Protein AF-A0A0Q7I4H4-F1 (afdb_monomer_lite)

Sequence (152 aa):
MLDRALDAAIATFEAARPHLGPSEMGVDVAAYRDALTLQRFASAHWGGAVKVDIAIRETRTGSCARFAAFMRIPPENGTVRLVLCPQFFSDGADDLRTLTLLHEMVHAVAGPDECQAMAFAARVEQAAMGRFTPVDAYWQANGCTGSGYALP

Secondary structure (DSSP, 8-state):
-HHHHHHHHHHHHHHHGGGS-SEETTEEHHHHHHHHHHSEEEETTTTEEEEEEEEE-SS--GGGGT-SEEEEEEEETTEEEEEEPGGGG-TT-HHHHHHHHHHHHHHHHH-S-HHHHHHHHHHHHHHHHS-----HHHHHHTTGGGSS----

Foldseek 3Di:
DVVLLLVLLLLLLVLLVVVDDCDDLQFRSVQLNCCSPVQWGAAPPLHGIAGEAEAEDPDCDDCSVPDQWAWDDDADVRYIYIYGHPNLVDPPCRLVSSLVSQLRSSCNHRNDDNLSSNQRSLSSNCSRPVGGDDCVVVCVVSVVVPPPGDHD

Structure (mmCIF, N/CA/C/O backbone):
data_AF-A0A0Q7I4H4-F1
#
_entry.id   AF-A0A0Q7I4H4-F1
#
loop_
_atom_site.group_PDB
_atom_site.id
_atom_site.type_symbol
_atom_site.label_atom_id
_atom_site.label_alt_id
_atom_site.label_comp_id
_atom_site.label_asym_id
_atom_site.label_entity_id
_atom_site.label_seq_id
_atom_site.pdbx_PDB_ins_code
_atom_site.Cartn_x
_atom_site.Cartn_y
_atom_site.Cartn_z
_atom_site.occupancy
_atom_site.B_iso_or_equiv
_atom_site.auth_seq_id
_atom_site.auth_comp_id
_atom_site.auth_asym_id
_atom_site.auth_atom_id
_atom_site.pdbx_PDB_model_num
ATOM 1 N N . MET A 1 1 ? -8.686 -0.557 -15.186 1.00 85.00 1 MET A N 1
ATOM 2 C CA . MET A 1 1 ? -8.816 -1.601 -14.138 1.00 85.00 1 MET A CA 1
ATOM 3 C C . MET A 1 1 ? -7.894 -1.273 -12.981 1.00 85.00 1 MET A C 1
ATOM 5 O O . MET A 1 1 ? -8.401 -1.144 -11.880 1.00 85.00 1 MET A O 1
ATOM 9 N N . LEU A 1 2 ? -6.597 -1.071 -13.243 1.00 92.12 2 LEU A N 1
ATOM 10 C CA . LEU A 1 2 ? -5.639 -0.594 -12.243 1.00 92.12 2 LEU A CA 1
ATOM 11 C C . LEU A 1 2 ? -6.131 0.653 -11.495 1.00 92.12 2 LEU A C 1
ATOM 13 O O . LEU A 1 2 ? -6.202 0.606 -10.277 1.00 92.12 2 LEU A O 1
ATOM 17 N N . ASP A 1 3 ? -6.561 1.697 -12.209 1.00 93.38 3 ASP A N 1
ATOM 18 C CA . ASP A 1 3 ? -7.041 2.935 -11.570 1.00 93.38 3 ASP A CA 1
ATOM 19 C C . ASP A 1 3 ? -8.180 2.668 -10.582 1.00 93.38 3 ASP A C 1
ATOM 21 O O . ASP A 1 3 ? -8.120 3.100 -9.443 1.00 93.38 3 ASP A O 1
ATOM 25 N N . ARG A 1 4 ? -9.153 1.826 -10.961 1.00 93.38 4 ARG A N 1
ATOM 26 C CA . ARG A 1 4 ? -10.249 1.424 -10.064 1.00 93.38 4 ARG A CA 1
ATOM 27 C C . ARG A 1 4 ? -9.759 0.677 -8.821 1.00 93.38 4 ARG A C 1
ATOM 29 O O . ARG A 1 4 ? -10.326 0.864 -7.754 1.00 93.38 4 ARG A O 1
ATOM 36 N N . ALA A 1 5 ? -8.742 -0.173 -8.956 1.00 94.81 5 ALA A N 1
ATOM 37 C CA . ALA A 1 5 ? -8.165 -0.888 -7.820 1.00 94.81 5 ALA A CA 1
ATOM 38 C C . ALA A 1 5 ? -7.379 0.058 -6.894 1.00 94.81 5 ALA A C 1
ATOM 40 O O . ALA A 1 5 ? -7.479 -0.065 -5.677 1.00 94.81 5 ALA A O 1
ATOM 41 N N . LEU A 1 6 ? -6.643 1.022 -7.457 1.00 96.88 6 LEU A N 1
ATOM 42 C CA . LEU A 1 6 ? -5.962 2.068 -6.688 1.00 96.88 6 LEU A CA 1
ATOM 43 C C . LEU A 1 6 ? -6.969 2.969 -5.972 1.00 96.88 6 LEU A C 1
ATOM 45 O O . LEU A 1 6 ? -6.833 3.173 -4.772 1.00 96.88 6 LEU A O 1
ATOM 49 N N . ASP A 1 7 ? -8.006 3.435 -6.667 1.00 97.50 7 ASP A N 1
ATOM 50 C CA . ASP A 1 7 ? -9.076 4.250 -6.086 1.00 97.50 7 ASP A CA 1
ATOM 51 C C . ASP A 1 7 ? -9.782 3.507 -4.946 1.00 97.50 7 ASP A C 1
ATOM 53 O O . ASP A 1 7 ? -10.044 4.092 -3.897 1.00 97.50 7 ASP A O 1
ATOM 57 N N . ALA A 1 8 ? -10.043 2.206 -5.114 1.00 96.81 8 ALA A N 1
ATOM 58 C CA . ALA A 1 8 ? -10.624 1.371 -4.069 1.00 96.81 8 ALA A CA 1
ATOM 59 C C . ALA A 1 8 ? -9.683 1.219 -2.863 1.00 96.81 8 ALA A C 1
ATOM 61 O O . ALA A 1 8 ? -10.118 1.415 -1.732 1.00 96.81 8 ALA A O 1
ATOM 62 N N . ALA A 1 9 ? -8.393 0.941 -3.080 1.00 98.12 9 ALA A N 1
ATOM 63 C CA . ALA A 1 9 ? -7.407 0.865 -2.001 1.00 98.12 9 ALA A CA 1
ATOM 64 C C . ALA A 1 9 ? -7.263 2.198 -1.251 1.00 98.12 9 ALA A C 1
ATOM 66 O O . ALA A 1 9 ? -7.253 2.211 -0.020 1.00 98.12 9 ALA A O 1
ATOM 67 N N . ILE A 1 10 ? -7.223 3.321 -1.976 1.00 98.62 10 ILE A N 1
ATOM 68 C CA . ILE A 1 10 ? -7.206 4.670 -1.399 1.00 98.62 10 ILE A CA 1
ATOM 69 C C . ILE A 1 10 ? -8.469 4.904 -0.570 1.00 98.62 10 ILE A C 1
ATOM 71 O O . ILE A 1 10 ? -8.368 5.310 0.584 1.00 98.62 10 ILE A O 1
ATOM 75 N N . ALA A 1 11 ? -9.652 4.629 -1.122 1.00 98.44 11 ALA A N 1
ATOM 76 C CA . ALA A 1 11 ? -10.918 4.838 -0.428 1.00 98.44 11 ALA A CA 1
ATOM 77 C C . ALA A 1 11 ? -11.022 3.989 0.849 1.00 98.44 11 ALA A C 1
ATOM 79 O O . ALA A 1 11 ? -11.404 4.512 1.896 1.00 98.44 11 ALA A O 1
ATOM 80 N N . THR A 1 12 ? -10.630 2.713 0.788 1.00 98.62 12 THR A N 1
ATOM 81 C CA . THR A 1 12 ? -10.596 1.823 1.956 1.00 98.62 12 THR A CA 1
ATOM 82 C C . THR A 1 12 ? -9.636 2.352 3.018 1.00 98.62 12 THR A C 1
ATOM 84 O O . THR A 1 12 ? -10.010 2.460 4.185 1.00 98.62 12 THR A O 1
ATOM 87 N N . PHE A 1 13 ? -8.420 2.753 2.640 1.00 98.75 13 PHE A N 1
ATOM 88 C CA . PHE A 1 13 ? -7.465 3.309 3.596 1.00 98.75 13 PHE A CA 1
ATOM 89 C C . PHE A 1 13 ? -7.955 4.626 4.222 1.00 98.75 13 PHE A C 1
ATOM 91 O O . PHE A 1 13 ? -7.863 4.812 5.435 1.00 98.75 13 PHE A O 1
ATOM 98 N N . GLU A 1 14 ? -8.513 5.537 3.425 1.00 98.69 14 GLU A N 1
ATOM 99 C CA . GLU A 1 14 ? -9.038 6.815 3.916 1.00 98.69 14 GLU A CA 1
ATOM 100 C C . GLU A 1 14 ? -10.221 6.623 4.877 1.00 98.69 14 GLU A C 1
ATOM 102 O O . GLU A 1 14 ? -10.322 7.346 5.870 1.00 98.69 14 GLU A O 1
ATOM 107 N N . ALA A 1 15 ? -11.074 5.621 4.636 1.00 98.69 15 ALA A N 1
ATOM 108 C CA . ALA A 1 15 ? -12.148 5.240 5.551 1.00 98.69 15 ALA A CA 1
ATOM 109 C C . ALA A 1 15 ? -11.617 4.640 6.867 1.00 98.69 15 ALA A C 1
ATOM 111 O O . ALA A 1 15 ? -12.172 4.911 7.929 1.00 98.69 15 ALA A O 1
ATOM 112 N N . ALA A 1 16 ? -10.522 3.876 6.819 1.00 98.62 16 ALA A N 1
ATOM 113 C CA . ALA A 1 16 ? -9.869 3.326 8.007 1.00 98.62 16 ALA A CA 1
ATOM 114 C C . ALA A 1 16 ? -9.134 4.388 8.839 1.00 98.62 16 ALA A C 1
ATOM 116 O O . ALA A 1 16 ? -9.055 4.263 10.061 1.00 98.62 16 ALA A O 1
ATOM 117 N N . ARG A 1 17 ? -8.590 5.430 8.193 1.00 98.00 17 ARG A N 1
ATOM 118 C CA . ARG A 1 17 ? -7.648 6.399 8.784 1.00 98.00 17 ARG A CA 1
ATOM 119 C C . ARG A 1 17 ? -8.072 6.989 10.138 1.00 98.00 17 ARG A C 1
ATOM 121 O O . ARG A 1 17 ? -7.203 7.088 10.999 1.00 98.00 17 ARG A O 1
ATOM 128 N N . PRO A 1 18 ? -9.343 7.365 10.389 1.00 98.12 18 PRO A N 1
ATOM 129 C CA . PRO A 1 18 ? -9.762 7.880 11.697 1.00 98.12 18 PRO A CA 1
ATOM 130 C C . PRO A 1 18 ? -9.566 6.895 12.862 1.00 98.12 18 PRO A C 1
ATOM 132 O O . PRO A 1 18 ? -9.586 7.310 14.018 1.00 98.12 18 PRO A O 1
ATOM 135 N N . HIS A 1 19 ? -9.392 5.605 12.567 1.00 97.69 19 HIS A N 1
ATOM 136 C CA . HIS A 1 19 ? -9.226 4.521 13.534 1.00 97.69 19 HIS A CA 1
ATOM 137 C C . HIS A 1 19 ? -7.777 4.020 13.651 1.00 97.69 19 HIS A C 1
ATOM 139 O O . HIS A 1 19 ? -7.532 3.049 14.373 1.00 97.69 19 HIS A O 1
ATOM 145 N N . LEU A 1 20 ? -6.836 4.649 12.940 1.00 97.44 20 LEU A N 1
ATOM 146 C CA . LEU A 1 20 ? -5.414 4.307 12.953 1.00 97.44 20 LEU A CA 1
ATOM 147 C C . LEU A 1 20 ? -4.623 5.337 13.767 1.00 97.44 20 LEU A C 1
ATOM 149 O O . LEU A 1 20 ? -4.926 6.533 13.749 1.00 97.44 20 LEU A O 1
ATOM 153 N N . GLY A 1 21 ? -3.593 4.875 14.478 1.00 96.88 21 GLY A N 1
ATOM 154 C CA . GLY A 1 21 ? -2.621 5.758 15.120 1.00 96.88 21 GLY A CA 1
ATOM 155 C C . GLY A 1 21 ? -1.689 6.448 14.109 1.00 96.88 21 GLY A C 1
ATOM 156 O O . GLY A 1 21 ? -1.758 6.181 12.912 1.00 96.88 21 GLY A O 1
ATOM 157 N N . PRO A 1 22 ? -0.764 7.316 14.562 1.00 96.56 22 PRO A N 1
ATOM 158 C CA . PRO A 1 22 ? 0.282 7.871 13.692 1.00 96.56 22 PRO A CA 1
ATOM 159 C C . PRO A 1 22 ? 1.239 6.788 13.163 1.00 96.56 22 PRO A C 1
ATOM 161 O O . PRO A 1 22 ? 1.781 6.909 12.067 1.00 96.56 22 PRO A O 1
ATOM 164 N N . SER A 1 23 ? 1.412 5.713 13.934 1.00 96.62 23 SER A N 1
ATOM 165 C CA . SER A 1 23 ? 2.013 4.465 13.486 1.00 96.62 23 SER A CA 1
ATOM 166 C C . SER A 1 23 ? 1.124 3.304 13.911 1.00 96.62 23 SER A C 1
ATOM 168 O O . SER A 1 23 ? 0.601 3.310 15.025 1.00 96.62 23 SER 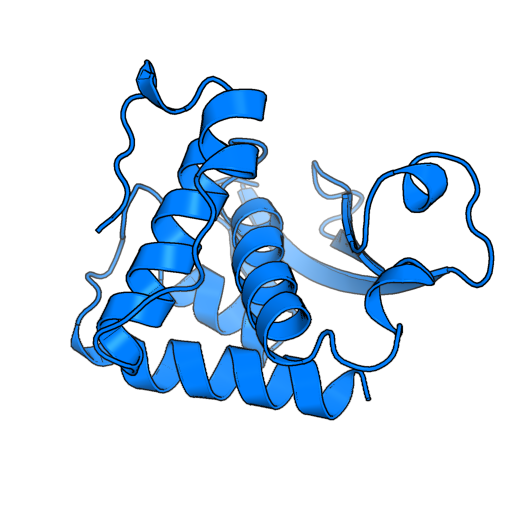A O 1
ATOM 170 N N . GLU A 1 24 ? 0.977 2.319 13.033 1.00 97.25 24 GLU A N 1
ATOM 171 C CA . GLU A 1 24 ? 0.218 1.095 13.278 1.00 97.25 24 GLU A CA 1
ATOM 172 C C . GLU A 1 24 ? 1.100 -0.091 12.883 1.00 97.25 24 GLU A C 1
ATOM 174 O O . GLU A 1 24 ? 1.594 -0.151 11.759 1.00 97.25 24 GLU A O 1
ATOM 179 N N . MET A 1 25 ? 1.355 -1.013 13.817 1.00 95.88 25 MET A N 1
ATOM 180 C CA . MET A 1 25 ? 2.215 -2.190 13.596 1.00 95.88 25 MET A CA 1
ATOM 181 C C . MET A 1 25 ? 3.610 -1.857 13.027 1.00 95.88 25 MET A C 1
ATOM 183 O O . MET A 1 25 ? 4.191 -2.659 12.308 1.00 95.88 25 MET A O 1
ATOM 187 N N . GLY A 1 26 ? 4.16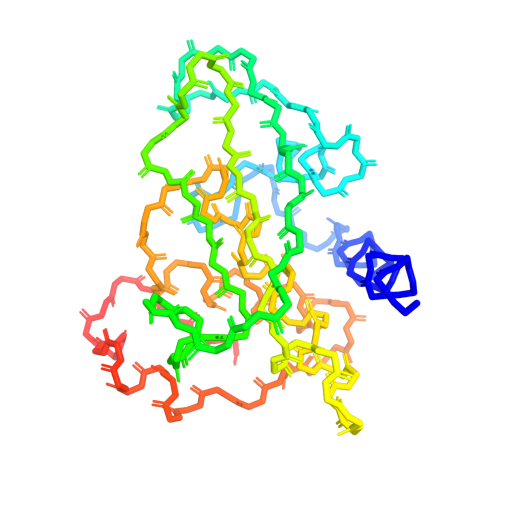3 -0.678 13.334 1.00 95.00 26 GLY A N 1
ATOM 188 C CA . GLY A 1 26 ? 5.460 -0.225 12.812 1.00 95.00 26 GLY A CA 1
ATOM 189 C C . GLY A 1 26 ? 5.412 0.395 11.409 1.00 95.00 26 GLY A C 1
ATOM 190 O O . GLY A 1 26 ? 6.453 0.790 10.889 1.00 95.00 26 GLY A O 1
ATOM 191 N N . VAL A 1 27 ? 4.226 0.530 10.812 1.00 98.19 27 VAL A N 1
ATOM 192 C CA . VAL A 1 27 ? 4.002 1.280 9.572 1.00 98.19 27 VAL A CA 1
ATOM 193 C C . VAL A 1 27 ? 3.702 2.734 9.928 1.00 98.19 27 VAL A C 1
ATOM 195 O O . VAL A 1 27 ? 2.858 3.004 10.783 1.00 98.19 27 VAL A O 1
ATOM 198 N N . ASP A 1 28 ? 4.398 3.683 9.303 1.00 98.31 28 ASP A N 1
ATOM 199 C CA . ASP A 1 28 ? 4.069 5.111 9.394 1.00 98.31 28 ASP A CA 1
ATOM 200 C C . ASP A 1 28 ? 2.834 5.394 8.527 1.00 98.31 28 ASP A C 1
ATOM 202 O O . ASP A 1 28 ? 2.863 5.226 7.305 1.00 98.31 28 ASP A O 1
ATOM 206 N N . VAL A 1 29 ? 1.734 5.804 9.164 1.00 98.50 29 VAL A N 1
ATOM 207 C CA . VAL A 1 29 ? 0.426 5.955 8.510 1.00 98.50 29 VAL A CA 1
ATOM 208 C C . VAL A 1 29 ? 0.405 7.146 7.548 1.00 98.50 29 VAL A C 1
ATOM 210 O O . VAL A 1 29 ? -0.275 7.089 6.521 1.00 98.50 29 VAL A O 1
ATOM 213 N N . ALA A 1 30 ? 1.169 8.206 7.822 1.00 98.31 30 ALA A N 1
ATOM 214 C CA . ALA A 1 30 ? 1.274 9.350 6.920 1.00 98.31 30 ALA A CA 1
ATOM 215 C C . ALA A 1 30 ? 2.121 8.999 5.689 1.00 98.31 30 ALA A C 1
ATOM 217 O O . ALA A 1 30 ? 1.702 9.253 4.560 1.00 98.31 30 ALA A O 1
ATOM 218 N N . ALA A 1 31 ? 3.262 8.338 5.892 1.00 98.50 31 ALA A N 1
ATOM 219 C CA . ALA A 1 31 ? 4.104 7.863 4.797 1.00 98.50 31 ALA A CA 1
ATOM 220 C C . ALA A 1 31 ? 3.374 6.838 3.915 1.00 98.50 31 ALA A C 1
ATOM 222 O O . ALA A 1 31 ? 3.457 6.914 2.691 1.00 98.50 31 ALA A O 1
ATOM 223 N N . TYR A 1 32 ? 2.615 5.921 4.520 1.00 98.75 32 TYR A N 1
ATOM 224 C CA . TYR A 1 32 ? 1.766 4.963 3.809 1.00 98.75 32 TYR A CA 1
ATOM 225 C C . TYR A 1 32 ? 0.700 5.649 2.964 1.00 98.75 32 TYR A C 1
ATOM 227 O O . TYR A 1 32 ? 0.536 5.330 1.786 1.00 98.75 32 TYR A O 1
ATOM 235 N N . ARG A 1 33 ? 0.013 6.641 3.535 1.00 98.69 33 ARG A N 1
ATOM 236 C CA . ARG A 1 33 ? -0.965 7.439 2.800 1.00 98.69 33 ARG A CA 1
ATOM 237 C C . ARG A 1 33 ? -0.345 8.100 1.573 1.00 98.69 33 ARG A C 1
ATOM 239 O O . ARG A 1 33 ? -0.915 8.026 0.485 1.00 98.69 33 ARG A O 1
ATOM 246 N N . ASP A 1 34 ? 0.802 8.746 1.743 1.00 98.69 34 ASP A N 1
ATOM 247 C CA . ASP A 1 34 ? 1.493 9.451 0.665 1.00 98.69 34 ASP A CA 1
ATOM 248 C C . ASP A 1 34 ? 2.038 8.470 -0.388 1.00 98.69 34 ASP A C 1
ATOM 250 O O . ASP A 1 34 ? 1.941 8.729 -1.589 1.00 98.69 34 ASP A O 1
ATOM 254 N N . ALA A 1 35 ? 2.530 7.299 0.027 1.00 98.38 35 ALA A N 1
ATOM 255 C CA . ALA A 1 35 ? 2.915 6.220 -0.880 1.00 98.38 35 ALA A CA 1
ATOM 256 C C . ALA A 1 35 ? 1.729 5.756 -1.741 1.00 98.38 35 ALA A C 1
ATOM 258 O O . ALA A 1 35 ? 1.858 5.655 -2.960 1.00 98.38 35 ALA A O 1
ATOM 259 N N . LEU A 1 36 ? 0.568 5.532 -1.123 1.00 98.31 36 LEU A N 1
ATOM 260 C CA . LEU A 1 36 ? -0.624 5.027 -1.799 1.00 98.31 36 LEU A CA 1
ATOM 261 C C . LEU A 1 36 ? -1.287 6.082 -2.707 1.00 98.31 36 LEU A C 1
ATOM 263 O O . LEU A 1 36 ? -1.718 5.755 -3.809 1.00 98.31 36 LEU A O 1
ATOM 267 N N . THR A 1 37 ? -1.356 7.345 -2.270 1.00 97.94 37 THR A N 1
ATOM 268 C CA . THR A 1 37 ? -2.096 8.416 -2.973 1.00 97.94 37 THR A CA 1
ATOM 269 C C . THR A 1 37 ? -1.233 9.255 -3.913 1.00 97.94 37 THR A C 1
ATOM 271 O O . THR A 1 37 ? -1.692 9.645 -4.984 1.00 97.94 37 THR A O 1
ATOM 274 N N . LEU A 1 38 ? 0.012 9.549 -3.528 1.00 97.94 38 LEU A N 1
ATOM 275 C CA . LEU A 1 38 ? 0.921 10.428 -4.272 1.00 97.94 38 LEU A CA 1
ATOM 276 C C . LEU A 1 38 ? 2.049 9.659 -4.960 1.00 97.94 38 LEU A C 1
ATOM 278 O O . LEU A 1 38 ? 2.810 10.258 -5.722 1.00 97.94 38 LEU A O 1
ATOM 282 N N . GLN A 1 39 ? 2.199 8.362 -4.663 1.00 98.06 39 GLN A N 1
ATOM 283 C CA . GLN A 1 39 ? 3.298 7.517 -5.150 1.00 98.06 39 GLN A CA 1
ATOM 284 C C . GLN A 1 39 ? 4.675 8.101 -4.808 1.00 98.06 39 GLN A C 1
ATOM 286 O O . GLN A 1 39 ? 5.677 7.827 -5.472 1.00 98.06 39 GLN A O 1
ATOM 291 N N . ARG A 1 40 ? 4.741 8.925 -3.758 1.00 98.06 40 ARG A N 1
ATOM 292 C CA . ARG A 1 40 ? 5.970 9.519 -3.243 1.00 98.06 40 ARG A CA 1
ATOM 293 C C . ARG A 1 40 ? 5.782 9.902 -1.788 1.00 98.06 40 ARG A C 1
ATOM 295 O O . ARG A 1 40 ? 4.806 10.562 -1.462 1.00 98.06 40 ARG A O 1
ATOM 302 N N . PHE A 1 41 ? 6.751 9.563 -0.951 1.00 98.50 41 PHE A N 1
ATOM 303 C CA . PHE A 1 41 ? 6.688 9.778 0.491 1.00 98.50 41 PHE A CA 1
ATOM 304 C C . PHE A 1 41 ? 8.086 10.006 1.072 1.00 98.50 41 PHE A C 1
ATOM 306 O O . PHE A 1 41 ? 9.098 9.677 0.449 1.00 98.50 41 PHE A O 1
ATOM 313 N N . ALA A 1 42 ? 8.150 10.583 2.268 1.00 97.75 42 ALA A N 1
ATOM 314 C CA . ALA A 1 42 ? 9.369 10.582 3.068 1.00 97.75 42 ALA A CA 1
ATOM 315 C C . ALA A 1 42 ? 9.433 9.277 3.872 1.00 97.75 42 ALA A C 1
ATOM 317 O O . ALA A 1 42 ? 8.468 8.913 4.536 1.00 97.75 42 ALA A O 1
ATOM 318 N N . SER A 1 43 ? 10.558 8.570 3.811 1.00 96.50 43 SER A N 1
ATOM 319 C CA . SER A 1 43 ? 10.762 7.300 4.502 1.00 96.50 43 SER A CA 1
ATOM 320 C C . SER A 1 43 ? 11.854 7.424 5.554 1.00 96.50 43 SER A C 1
ATOM 322 O O . SER A 1 43 ? 13.022 7.657 5.231 1.00 96.50 43 SER A O 1
ATOM 324 N N . ALA A 1 44 ? 11.483 7.202 6.814 1.00 92.81 44 ALA A N 1
ATOM 3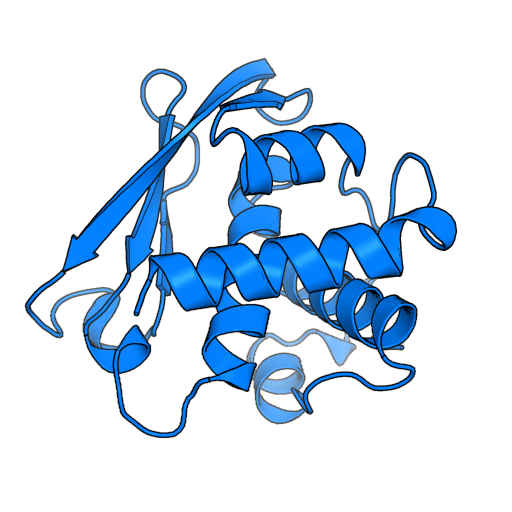25 C CA . ALA A 1 44 ? 12.451 6.984 7.883 1.00 92.81 44 ALA A CA 1
ATOM 326 C C . ALA A 1 44 ? 13.166 5.628 7.727 1.00 92.81 44 ALA A C 1
ATOM 328 O O . ALA A 1 44 ? 14.363 5.546 7.985 1.00 92.81 44 ALA A O 1
ATOM 329 N N . HIS A 1 45 ? 12.457 4.594 7.251 1.00 95.00 45 HIS A N 1
ATOM 330 C CA . HIS A 1 45 ? 13.004 3.247 7.052 1.00 95.00 45 HIS A CA 1
ATOM 331 C C . HIS A 1 45 ? 14.119 3.226 5.995 1.00 95.00 45 HIS A C 1
ATOM 333 O O . HIS A 1 45 ? 15.182 2.657 6.224 1.00 95.00 45 HIS A O 1
ATOM 339 N N . TRP A 1 46 ? 13.903 3.880 4.848 1.00 96.00 46 TRP A N 1
ATOM 340 C CA . TRP A 1 46 ? 14.869 3.914 3.743 1.00 96.00 46 TRP A CA 1
ATOM 341 C C . TRP A 1 46 ? 15.809 5.127 3.766 1.00 96.00 46 TRP A C 1
ATOM 343 O O . TRP A 1 46 ? 16.721 5.203 2.945 1.00 96.00 46 TRP A O 1
ATOM 353 N N . GLY A 1 47 ? 15.603 6.075 4.685 1.00 92.88 47 GLY A N 1
ATOM 354 C CA . GLY A 1 47 ? 16.484 7.229 4.866 1.00 92.88 47 GLY A CA 1
ATOM 355 C C . GLY A 1 47 ? 16.392 8.280 3.755 1.00 92.88 47 GLY A C 1
ATOM 356 O O . GLY A 1 47 ? 17.415 8.692 3.211 1.00 92.88 47 GLY A O 1
ATOM 357 N N . GLY A 1 48 ? 15.185 8.745 3.417 1.00 94.38 48 GLY A N 1
ATOM 358 C CA . GLY A 1 48 ? 15.002 9.828 2.444 1.00 94.38 48 GLY A CA 1
ATOM 359 C C . GLY A 1 48 ? 13.652 9.815 1.735 1.00 94.38 48 GLY A C 1
ATOM 360 O O . GLY A 1 48 ? 12.719 9.132 2.148 1.00 94.38 48 GLY A O 1
ATOM 361 N N . ALA A 1 49 ? 13.538 10.590 0.656 1.00 97.31 49 ALA A N 1
ATOM 362 C CA . ALA A 1 49 ? 12.355 10.559 -0.198 1.00 97.31 49 ALA A CA 1
ATOM 363 C C . ALA A 1 49 ? 12.357 9.295 -1.069 1.00 97.31 49 ALA A C 1
ATOM 365 O O . ALA A 1 49 ? 13.354 8.994 -1.727 1.00 97.31 49 ALA A O 1
ATOM 366 N N . VAL A 1 50 ? 11.226 8.594 -1.104 1.00 98.44 50 VAL A N 1
ATOM 367 C CA . VAL A 1 50 ? 11.017 7.395 -1.917 1.00 98.44 50 VAL A CA 1
ATOM 368 C C . VAL A 1 50 ? 9.861 7.632 -2.877 1.00 98.44 50 VAL A C 1
ATOM 370 O O . VAL A 1 50 ? 8.837 8.201 -2.503 1.00 98.44 50 VAL A O 1
ATOM 373 N N . LYS A 1 51 ? 10.028 7.197 -4.125 1.00 98.56 51 LYS A N 1
ATOM 374 C CA . LYS A 1 51 ? 8.983 7.137 -5.146 1.00 98.56 51 LYS A CA 1
ATOM 375 C C . LYS A 1 51 ? 8.534 5.689 -5.340 1.00 98.56 51 LYS A C 1
ATOM 377 O O . LYS A 1 51 ? 9.366 4.787 -5.377 1.00 98.56 51 LYS A O 1
ATOM 382 N N . VAL A 1 52 ? 7.238 5.485 -5.526 1.00 98.44 52 VAL A N 1
ATOM 383 C CA . VAL A 1 52 ? 6.671 4.222 -6.000 1.00 98.44 52 VAL A CA 1
ATOM 384 C C . VAL A 1 52 ? 6.526 4.299 -7.519 1.00 98.44 52 VAL A C 1
ATOM 386 O O . VAL A 1 52 ? 5.881 5.198 -8.054 1.00 98.44 52 VAL A O 1
ATOM 389 N N . ASP A 1 53 ? 7.151 3.368 -8.229 1.00 98.12 53 ASP A N 1
ATOM 390 C CA . ASP A 1 53 ? 6.992 3.183 -9.672 1.00 98.12 53 ASP A CA 1
ATOM 391 C C . ASP A 1 53 ? 6.136 1.942 -9.930 1.00 98.12 53 ASP A C 1
ATOM 393 O O . ASP A 1 53 ? 6.450 0.862 -9.431 1.00 98.12 53 ASP A O 1
ATOM 397 N N . ILE A 1 54 ? 5.056 2.076 -10.698 1.00 97.56 54 ILE A N 1
ATOM 398 C CA . ILE A 1 54 ? 4.177 0.947 -11.019 1.00 97.56 54 ILE A CA 1
ATOM 399 C C . ILE A 1 54 ? 4.572 0.395 -12.385 1.00 97.56 54 ILE A C 1
ATOM 401 O O . ILE A 1 54 ? 4.498 1.087 -13.398 1.00 97.56 54 ILE A O 1
ATOM 405 N N . ALA A 1 55 ? 4.965 -0.874 -12.419 1.00 97.06 55 ALA A N 1
ATOM 406 C CA . ALA A 1 55 ? 5.327 -1.575 -13.639 1.00 97.06 55 ALA A CA 1
ATOM 407 C C . ALA A 1 55 ? 4.392 -2.760 -13.876 1.00 97.06 55 ALA A C 1
ATOM 409 O O . ALA A 1 55 ? 4.277 -3.651 -13.038 1.00 97.06 55 ALA A O 1
ATOM 410 N N . ILE A 1 56 ? 3.785 -2.820 -15.057 1.00 96.50 56 ILE A N 1
ATOM 411 C CA . ILE A 1 56 ? 2.950 -3.951 -15.467 1.00 96.50 56 ILE A CA 1
ATOM 412 C C . ILE A 1 56 ? 3.818 -4.973 -16.212 1.00 96.50 56 ILE A C 1
ATOM 414 O O . ILE A 1 56 ? 4.771 -4.626 -16.924 1.00 96.50 56 ILE A O 1
ATOM 418 N N . ARG A 1 57 ? 3.541 -6.259 -15.998 1.00 95.12 57 ARG A N 1
ATOM 419 C CA . ARG A 1 57 ? 4.153 -7.369 -16.729 1.00 95.12 57 ARG A CA 1
ATOM 420 C C . ARG A 1 57 ? 3.100 -8.090 -17.552 1.00 95.12 57 ARG A C 1
ATOM 422 O O . ARG A 1 57 ? 2.081 -8.509 -17.024 1.00 95.12 57 ARG A O 1
ATOM 429 N N . GLU A 1 58 ? 3.430 -8.313 -18.818 1.00 89.62 58 GLU A N 1
ATOM 430 C CA . GLU A 1 58 ? 2.567 -9.020 -19.771 1.00 89.62 58 GLU A CA 1
ATOM 431 C C . GLU A 1 58 ? 2.695 -10.549 -19.675 1.00 89.62 58 GLU A C 1
ATOM 433 O O . GLU A 1 58 ? 1.830 -11.285 -20.140 1.00 89.62 58 GLU A O 1
ATOM 438 N N . THR A 1 59 ? 3.782 -11.063 -19.081 1.00 87.75 59 THR A N 1
ATOM 439 C CA . THR A 1 59 ? 4.069 -12.507 -19.052 1.00 87.75 59 THR A CA 1
ATOM 440 C C . THR A 1 59 ? 4.197 -13.058 -17.636 1.00 87.75 59 THR A C 1
ATOM 442 O O . THR A 1 59 ? 4.725 -12.413 -16.729 1.00 87.75 59 THR A O 1
ATOM 445 N N . ARG A 1 60 ? 3.748 -14.307 -17.459 1.00 90.56 60 ARG A N 1
ATOM 446 C CA . ARG A 1 60 ? 3.821 -15.067 -16.199 1.00 90.56 60 ARG A CA 1
ATOM 447 C C . ARG A 1 60 ? 5.186 -15.738 -16.020 1.00 90.56 60 ARG A C 1
ATOM 449 O O . ARG A 1 60 ? 5.277 -16.951 -15.865 1.00 90.56 60 ARG A O 1
ATOM 456 N N . THR A 1 61 ? 6.257 -14.955 -16.098 1.00 88.88 61 THR A N 1
ATOM 457 C CA . THR A 1 61 ? 7.640 -15.437 -15.955 1.00 88.88 61 THR A CA 1
ATOM 458 C C . THR A 1 61 ? 8.289 -14.898 -14.679 1.00 88.88 61 THR A C 1
ATOM 460 O O . THR A 1 61 ? 7.848 -13.894 -14.114 1.00 88.88 61 THR A O 1
ATOM 463 N N . GLY A 1 62 ? 9.326 -15.583 -14.182 1.00 92.38 62 GLY A N 1
ATOM 464 C CA . GLY A 1 62 ? 10.001 -15.214 -12.931 1.00 92.38 62 GLY A CA 1
ATOM 465 C C . GLY A 1 62 ? 9.032 -15.164 -11.743 1.00 92.38 62 GLY A C 1
ATOM 466 O O . GLY A 1 62 ? 8.186 -16.044 -11.592 1.00 92.38 62 GLY A O 1
ATOM 467 N N . SER A 1 63 ? 9.109 -14.110 -10.925 1.00 92.19 63 SER A N 1
ATOM 468 C CA . SER A 1 63 ? 8.200 -13.896 -9.785 1.00 92.19 63 SER A CA 1
ATOM 469 C C . SER A 1 63 ? 6.720 -13.836 -10.196 1.00 92.19 63 SER A C 1
ATOM 471 O O . SER A 1 63 ? 5.861 -14.324 -9.463 1.00 92.19 63 SER A O 1
ATOM 473 N N . CYS A 1 64 ? 6.408 -13.356 -11.407 1.00 94.44 64 CYS A N 1
ATOM 474 C CA . CYS A 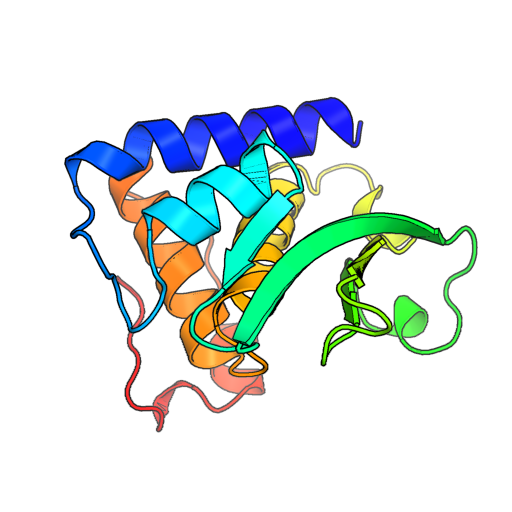1 64 ? 5.038 -13.339 -11.928 1.00 94.44 64 CYS A CA 1
ATOM 475 C C . CYS A 1 64 ? 4.482 -14.725 -12.274 1.00 94.44 64 CYS A C 1
ATOM 477 O O . CYS A 1 64 ? 3.309 -14.841 -12.615 1.00 94.44 64 CYS A O 1
ATOM 479 N N . ALA A 1 65 ? 5.265 -15.801 -12.173 1.00 92.25 65 ALA A N 1
ATOM 480 C CA . ALA A 1 65 ? 4.707 -17.151 -12.205 1.00 92.25 65 ALA A CA 1
ATOM 481 C C . ALA A 1 65 ? 3.906 -17.474 -10.927 1.00 92.25 65 ALA A C 1
ATOM 483 O O . ALA A 1 65 ? 2.985 -18.290 -10.976 1.00 92.25 65 ALA A O 1
ATOM 484 N N . ARG A 1 66 ? 4.237 -16.822 -9.802 1.00 88.81 66 ARG A N 1
ATOM 485 C CA . ARG A 1 66 ? 3.743 -17.161 -8.458 1.00 88.81 66 ARG A CA 1
ATOM 486 C C . ARG A 1 66 ? 2.862 -16.087 -7.829 1.00 88.81 66 ARG A C 1
ATOM 488 O O . ARG A 1 66 ? 1.938 -16.441 -7.108 1.00 88.81 66 ARG A O 1
ATOM 495 N N . PHE A 1 67 ? 3.128 -14.815 -8.109 1.00 91.75 67 PHE A N 1
ATOM 496 C CA . PHE A 1 67 ? 2.461 -13.700 -7.438 1.00 91.75 67 PHE A CA 1
ATOM 497 C C . PHE A 1 67 ? 1.548 -12.909 -8.376 1.00 91.75 67 PHE A C 1
ATOM 499 O O . PHE A 1 67 ? 1.759 -12.884 -9.592 1.00 91.75 67 PHE A O 1
ATOM 506 N N . ALA A 1 68 ? 0.531 -12.264 -7.800 1.00 93.88 68 ALA A N 1
ATOM 507 C CA . ALA A 1 68 ? -0.317 -11.303 -8.502 1.00 93.88 68 ALA A CA 1
ATOM 508 C C . ALA A 1 68 ? 0.347 -9.921 -8.563 1.00 93.88 68 ALA A C 1
ATOM 510 O O . ALA A 1 68 ? 0.325 -9.276 -9.606 1.00 93.88 68 ALA A O 1
ATOM 511 N N . ALA A 1 69 ? 1.013 -9.508 -7.492 1.00 97.12 69 ALA A N 1
ATOM 512 C CA . ALA A 1 69 ? 1.896 -8.356 -7.467 1.00 97.12 69 ALA A CA 1
ATOM 513 C C . ALA A 1 69 ? 3.089 -8.646 -6.552 1.00 97.12 69 ALA A C 1
ATOM 515 O O . ALA A 1 69 ? 3.093 -9.670 -5.874 1.00 97.12 69 ALA A O 1
ATOM 516 N N . PHE A 1 70 ? 4.117 -7.806 -6.608 1.00 97.38 70 PHE A N 1
ATOM 517 C CA . PHE A 1 70 ? 5.190 -7.788 -5.615 1.00 97.38 70 PHE A CA 1
ATOM 518 C C . PHE A 1 70 ? 5.932 -6.451 -5.653 1.00 97.38 70 PHE A C 1
ATOM 520 O O . PHE A 1 70 ? 6.102 -5.850 -6.724 1.00 97.38 70 PHE A O 1
ATOM 527 N N . MET A 1 71 ? 6.446 -6.017 -4.510 1.00 97.69 71 MET A N 1
ATOM 528 C CA . MET A 1 71 ? 7.346 -4.878 -4.409 1.00 97.69 71 MET A CA 1
ATOM 529 C C . MET A 1 71 ? 8.801 -5.301 -4.640 1.00 97.69 71 MET A C 1
ATOM 531 O O . MET A 1 71 ? 9.302 -6.274 -4.078 1.00 97.69 71 MET A O 1
ATOM 535 N N . ARG A 1 72 ? 9.529 -4.538 -5.457 1.00 97.06 72 ARG A N 1
ATOM 536 C CA . ARG A 1 72 ? 10.992 -4.613 -5.515 1.00 97.06 72 ARG A CA 1
ATOM 537 C C . ARG A 1 72 ? 11.580 -3.649 -4.497 1.00 97.06 72 ARG A C 1
ATOM 539 O O . ARG A 1 72 ? 11.498 -2.434 -4.684 1.00 97.06 72 ARG A O 1
ATOM 546 N N . ILE A 1 73 ? 12.162 -4.228 -3.455 1.00 95.88 73 ILE A N 1
ATOM 547 C CA . ILE A 1 73 ? 12.882 -3.551 -2.377 1.00 95.88 73 ILE A CA 1
ATOM 548 C C . ILE A 1 73 ? 14.282 -4.168 -2.208 1.00 95.88 73 ILE A C 1
ATOM 550 O O . ILE A 1 73 ? 14.476 -5.329 -2.583 1.00 95.88 73 ILE A O 1
ATOM 554 N N . PRO A 1 74 ? 15.256 -3.435 -1.635 1.00 95.88 74 PRO A N 1
ATOM 555 C CA . PRO A 1 74 ? 15.177 -2.031 -1.200 1.00 95.88 74 PRO A CA 1
ATOM 556 C C . PRO A 1 74 ? 15.037 -1.044 -2.382 1.00 95.88 74 PRO A C 1
ATOM 558 O O . PRO A 1 74 ? 15.158 -1.463 -3.535 1.00 95.88 74 PRO A O 1
ATOM 561 N N . PRO A 1 75 ? 14.761 0.253 -2.135 1.00 96.12 75 PRO A N 1
ATOM 562 C CA . PRO A 1 75 ? 14.683 1.250 -3.198 1.00 96.12 75 PRO A CA 1
ATOM 563 C C . PRO A 1 75 ? 15.990 1.353 -3.997 1.00 96.12 75 PRO A C 1
ATOM 565 O O . PRO A 1 75 ? 17.073 1.492 -3.430 1.00 96.12 75 PRO A O 1
ATOM 568 N N . GLU A 1 76 ? 15.884 1.389 -5.323 1.00 96.12 76 GLU A N 1
ATOM 569 C CA . GLU A 1 76 ? 16.994 1.664 -6.237 1.00 96.12 76 GLU A CA 1
ATOM 570 C C . GLU A 1 76 ? 16.905 3.128 -6.686 1.00 96.12 76 GLU A C 1
ATOM 572 O O . GLU A 1 76 ? 15.903 3.545 -7.268 1.00 96.12 76 GLU A O 1
ATOM 577 N N . ASN A 1 77 ? 17.931 3.938 -6.394 1.00 94.75 77 ASN A N 1
ATOM 578 C CA . ASN A 1 77 ? 17.937 5.383 -6.679 1.00 94.75 77 ASN A CA 1
ATOM 579 C C . ASN A 1 77 ? 16.678 6.109 -6.150 1.00 94.75 77 ASN A C 1
ATOM 581 O O . ASN A 1 77 ? 16.055 6.904 -6.855 1.00 94.75 77 ASN A O 1
ATOM 585 N N . GLY A 1 78 ? 16.268 5.788 -4.917 1.00 96.25 78 GLY A N 1
ATOM 586 C CA . GLY A 1 78 ? 15.084 6.374 -4.278 1.00 96.25 78 GLY A CA 1
ATOM 587 C C . GLY A 1 78 ? 13.752 5.903 -4.865 1.00 96.25 78 GLY A C 1
ATOM 588 O O . GLY A 1 78 ? 12.727 6.530 -4.619 1.00 96.25 78 GLY A O 1
ATOM 589 N N . THR A 1 79 ? 13.738 4.825 -5.652 1.00 98.19 79 THR A N 1
ATOM 590 C CA . THR A 1 79 ? 12.515 4.276 -6.248 1.00 98.19 79 THR A CA 1
ATOM 591 C C . THR A 1 79 ? 12.313 2.825 -5.831 1.00 98.19 79 THR A C 1
ATOM 593 O O . THR A 1 79 ? 13.178 1.985 -6.063 1.00 98.19 79 THR A O 1
ATOM 596 N N . VAL A 1 80 ? 11.150 2.518 -5.262 1.00 97.69 80 VAL A N 1
ATOM 597 C CA . VAL A 1 80 ? 10.649 1.141 -5.129 1.00 97.69 80 VAL A CA 1
ATOM 598 C C . VAL A 1 80 ? 9.697 0.860 -6.278 1.00 97.69 80 VAL A C 1
ATOM 600 O O . VAL A 1 80 ? 8.968 1.750 -6.719 1.00 97.69 80 VAL A O 1
ATOM 603 N N . ARG A 1 81 ? 9.708 -0.368 -6.794 1.00 98.19 81 ARG A N 1
ATOM 604 C CA . ARG A 1 81 ? 8.866 -0.729 -7.938 1.00 98.19 81 ARG A CA 1
ATOM 605 C C . ARG A 1 81 ? 7.799 -1.730 -7.536 1.00 98.19 81 ARG A C 1
ATOM 607 O O . ARG A 1 81 ? 8.133 -2.881 -7.264 1.00 98.19 81 ARG A O 1
ATOM 614 N N . LEU A 1 82 ? 6.538 -1.313 -7.599 1.00 98.44 82 LEU A N 1
ATOM 615 C CA . LEU A 1 82 ? 5.395 -2.214 -7.551 1.00 98.44 82 LEU A CA 1
ATOM 616 C C . LEU A 1 82 ? 5.267 -2.889 -8.914 1.00 98.44 82 LEU A C 1
ATOM 618 O O . LEU A 1 82 ? 5.004 -2.235 -9.924 1.00 98.44 82 LEU A O 1
ATOM 622 N N . VAL A 1 83 ? 5.460 -4.201 -8.956 1.00 98.31 83 VAL A N 1
ATOM 623 C CA . VAL A 1 83 ? 5.260 -4.992 -10.166 1.00 98.31 83 VAL A CA 1
ATOM 624 C C . VAL A 1 83 ? 3.884 -5.637 -10.116 1.00 98.31 83 VAL A C 1
ATOM 626 O O . VAL A 1 83 ? 3.611 -6.419 -9.214 1.00 98.31 83 VAL A O 1
ATOM 629 N N . LEU A 1 84 ? 3.041 -5.351 -11.107 1.00 97.38 84 LEU A N 1
ATOM 630 C CA . LEU A 1 84 ? 1.738 -5.990 -11.291 1.00 97.38 84 LEU A CA 1
ATOM 631 C C . LEU A 1 84 ? 1.851 -7.082 -12.355 1.00 97.38 84 LEU A C 1
ATOM 633 O O . LEU A 1 84 ? 2.223 -6.816 -13.501 1.00 97.38 84 LEU A O 1
ATOM 637 N N . CYS A 1 85 ? 1.546 -8.314 -11.971 1.00 96.88 85 CYS A N 1
ATOM 638 C CA . CYS A 1 85 ? 1.618 -9.491 -12.828 1.00 96.88 85 CYS A CA 1
ATOM 639 C C . CYS A 1 85 ? 0.270 -9.763 -13.515 1.00 96.88 85 CYS A C 1
ATOM 641 O O . CYS A 1 85 ? -0.761 -9.284 -13.041 1.00 96.88 85 CYS A O 1
ATOM 643 N N . PRO A 1 86 ? 0.228 -10.575 -14.590 1.00 94.19 86 PRO A N 1
ATOM 644 C CA . PRO A 1 86 ? -1.013 -10.847 -15.321 1.00 94.19 86 PRO A CA 1
ATOM 645 C C . PRO A 1 86 ? -2.168 -11.322 -14.429 1.00 94.19 86 PRO A C 1
ATOM 647 O O . PRO A 1 86 ? -3.315 -10.938 -14.636 1.00 94.19 86 PRO A O 1
ATOM 650 N N . GLN A 1 87 ? -1.863 -12.105 -13.390 1.00 91.94 87 GLN A N 1
ATOM 651 C CA . GLN A 1 87 ? -2.847 -12.633 -12.446 1.00 91.94 87 GLN A CA 1
ATOM 652 C C . GLN A 1 87 ? -3.588 -11.535 -11.676 1.00 91.94 87 GLN A C 1
ATOM 654 O O . GLN A 1 87 ? -4.756 -11.736 -11.349 1.00 91.94 87 GLN A O 1
ATOM 659 N N . PHE A 1 88 ? -2.962 -10.376 -11.440 1.00 94.12 88 PHE A N 1
ATOM 660 C CA . PHE A 1 88 ? -3.631 -9.219 -10.842 1.00 94.12 88 PHE A CA 1
ATOM 661 C C . PHE A 1 88 ? -4.820 -8.757 -11.680 1.00 94.12 88 PHE A C 1
ATOM 663 O O . PHE A 1 88 ? -5.773 -8.214 -11.144 1.00 94.12 88 PHE A O 1
ATOM 670 N N . PHE A 1 89 ? -4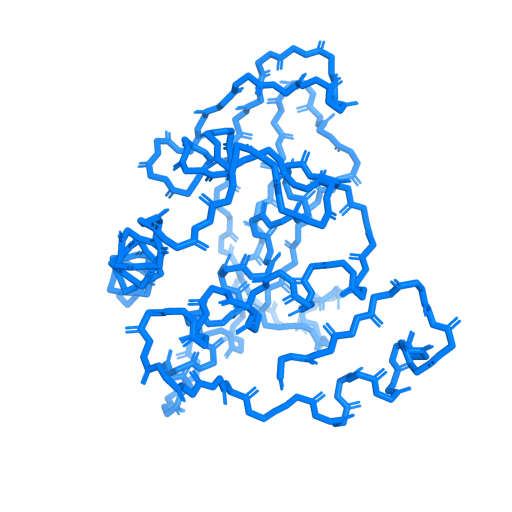.799 -8.975 -12.994 1.00 92.44 89 PHE A N 1
ATOM 671 C CA . PHE A 1 89 ? -5.838 -8.501 -13.902 1.00 92.44 89 PHE A CA 1
ATOM 672 C C . PHE A 1 89 ? -6.932 -9.542 -14.179 1.00 92.44 89 PHE A C 1
ATOM 674 O O . PHE A 1 89 ? -7.875 -9.228 -14.895 1.00 92.44 89 PHE A O 1
ATOM 681 N N . SER A 1 90 ? -6.862 -10.734 -13.574 1.00 88.94 90 SER A N 1
ATOM 682 C CA . SER A 1 90 ? -7.843 -11.816 -13.768 1.00 88.94 90 SER A CA 1
ATOM 683 C C . SER A 1 90 ? -9.247 -11.429 -13.292 1.00 88.94 90 SER A C 1
ATOM 685 O O . SER A 1 90 ? -9.402 -10.813 -12.237 1.00 88.94 90 SER A O 1
ATOM 687 N N . ASP A 1 91 ? -10.285 -11.820 -14.027 1.00 85.44 91 ASP A N 1
ATOM 688 C CA . ASP A 1 91 ? -11.674 -11.531 -13.655 1.00 85.44 91 ASP A CA 1
ATOM 689 C C . ASP A 1 91 ? -12.049 -12.100 -12.272 1.00 85.44 91 ASP A C 1
ATOM 691 O O . ASP A 1 91 ? -11.559 -13.151 -11.859 1.00 85.44 91 ASP A O 1
ATOM 695 N N . GLY A 1 92 ? -12.924 -11.392 -11.544 1.00 79.06 92 GLY A N 1
ATOM 696 C CA . GLY A 1 92 ? -13.435 -11.817 -10.231 1.00 79.06 92 GLY A CA 1
ATOM 697 C C . GLY A 1 92 ? -12.502 -11.576 -9.036 1.00 79.06 92 GLY A C 1
ATOM 698 O O . GLY A 1 92 ? -12.860 -11.921 -7.916 1.00 79.06 92 GLY A O 1
ATOM 699 N N . ALA A 1 93 ? -11.333 -10.966 -9.242 1.00 80.12 93 ALA A N 1
ATOM 700 C CA . ALA A 1 93 ? -10.347 -10.706 -8.189 1.00 80.12 93 ALA A CA 1
ATOM 701 C C . ALA A 1 93 ? -10.448 -9.296 -7.567 1.00 80.12 93 ALA A C 1
ATOM 703 O O . ALA A 1 93 ? -9.443 -8.779 -7.096 1.00 80.12 93 ALA A O 1
ATOM 704 N N . ASP A 1 94 ? -11.598 -8.613 -7.622 1.00 77.94 94 ASP A N 1
ATOM 705 C CA . ASP A 1 94 ? -11.702 -7.182 -7.266 1.00 77.94 94 ASP A CA 1
ATOM 706 C C . ASP A 1 94 ? -11.270 -6.900 -5.816 1.00 77.94 94 ASP A C 1
ATOM 708 O O . ASP A 1 94 ? -10.331 -6.132 -5.608 1.00 77.94 94 ASP A O 1
ATOM 712 N N . ASP A 1 95 ? -11.857 -7.591 -4.835 1.00 74.75 95 ASP A N 1
ATOM 713 C CA . ASP A 1 95 ? -11.481 -7.448 -3.418 1.00 74.75 95 ASP A CA 1
ATOM 714 C C . ASP A 1 95 ? -10.024 -7.876 -3.175 1.00 74.75 95 ASP A C 1
ATOM 716 O O . ASP A 1 95 ? -9.264 -7.203 -2.477 1.00 74.75 95 ASP A O 1
ATOM 720 N N . LEU A 1 96 ? -9.582 -8.941 -3.854 1.00 90.12 96 LEU A N 1
ATOM 721 C CA . LEU A 1 96 ? -8.195 -9.404 -3.786 1.00 90.12 96 LEU A CA 1
ATOM 722 C C . LEU A 1 96 ? -7.208 -8.370 -4.342 1.00 90.12 96 LEU A C 1
ATOM 724 O O . LEU A 1 96 ? -6.095 -8.279 -3.831 1.00 90.12 96 LEU A O 1
ATOM 728 N N . ARG A 1 97 ? -7.577 -7.570 -5.353 1.00 94.50 97 ARG A N 1
ATOM 729 C CA . ARG A 1 97 ? -6.719 -6.496 -5.884 1.00 94.50 97 ARG A CA 1
ATOM 730 C C . ARG A 1 97 ? -6.547 -5.379 -4.870 1.00 94.50 97 ARG A C 1
ATOM 732 O O . ARG A 1 97 ? -5.426 -4.902 -4.709 1.00 94.50 97 ARG A O 1
ATOM 739 N N . THR A 1 98 ? -7.627 -4.981 -4.202 1.00 96.12 98 THR A N 1
ATOM 740 C CA . THR A 1 98 ? -7.576 -3.974 -3.137 1.00 96.12 98 THR A CA 1
ATOM 741 C C . THR A 1 98 ? -6.660 -4.440 -2.013 1.00 96.12 98 THR A C 1
ATOM 743 O O . THR A 1 98 ? -5.693 -3.744 -1.709 1.00 96.12 98 THR A O 1
ATOM 746 N N . LEU A 1 99 ? -6.884 -5.646 -1.476 1.00 97.38 99 LEU A N 1
ATOM 747 C CA . LEU A 1 99 ? -6.009 -6.232 -0.459 1.00 97.38 99 LEU A CA 1
ATOM 748 C C . LEU A 1 99 ? -4.552 -6.294 -0.936 1.00 97.38 99 LEU A C 1
ATOM 750 O O . LEU A 1 99 ? -3.651 -5.895 -0.204 1.00 97.38 99 LEU A O 1
ATOM 754 N N . THR A 1 100 ? -4.319 -6.758 -2.168 1.00 97.25 100 THR A N 1
ATOM 755 C CA . THR A 1 100 ? -2.971 -6.859 -2.749 1.00 97.25 100 THR A CA 1
ATOM 756 C C . THR A 1 100 ? -2.282 -5.496 -2.766 1.00 97.25 100 THR A C 1
ATOM 758 O O . THR A 1 100 ? -1.147 -5.381 -2.323 1.00 97.25 100 THR A O 1
ATOM 761 N N . LEU A 1 101 ? -2.952 -4.440 -3.233 1.00 98.31 101 LEU A N 1
ATOM 762 C CA . LEU A 1 101 ? -2.368 -3.097 -3.242 1.00 98.31 101 LEU A CA 1
ATOM 763 C C . LEU A 1 101 ? -2.104 -2.580 -1.825 1.00 98.31 101 LEU A C 1
ATOM 765 O O . LEU A 1 101 ? -1.046 -1.997 -1.587 1.00 98.31 101 LEU A O 1
ATOM 769 N N . LEU A 1 102 ? -3.031 -2.815 -0.891 1.00 98.56 102 LEU A N 1
ATOM 770 C CA . LEU A 1 102 ? -2.853 -2.413 0.502 1.00 98.56 102 LEU A CA 1
ATOM 771 C C . LEU A 1 102 ? -1.624 -3.089 1.124 1.00 98.56 102 LEU A C 1
ATOM 773 O O . LEU A 1 102 ? -0.813 -2.417 1.760 1.00 98.56 102 LEU A O 1
ATOM 777 N N . HIS A 1 103 ? -1.473 -4.391 0.893 1.00 98.69 103 HIS A N 1
ATOM 778 C CA . HIS A 1 103 ? -0.358 -5.208 1.354 1.00 98.69 103 HIS A CA 1
ATOM 779 C C . HIS A 1 103 ? 0.979 -4.752 0.749 1.00 98.69 103 HIS A C 1
ATOM 781 O O . HIS A 1 103 ? 1.908 -4.416 1.480 1.00 98.69 103 HIS A O 1
ATOM 787 N N . GLU A 1 104 ? 1.068 -4.642 -0.578 1.00 98.56 104 GLU A N 1
ATOM 788 C CA . GLU A 1 104 ? 2.320 -4.276 -1.253 1.00 98.56 104 GLU A CA 1
ATOM 789 C C . GLU A 1 104 ? 2.804 -2.867 -0.886 1.00 98.56 104 GLU A C 1
ATOM 791 O O . GLU A 1 104 ? 4.010 -2.616 -0.818 1.00 98.56 104 GLU A O 1
ATOM 796 N N . MET A 1 105 ? 1.890 -1.930 -0.608 1.00 98.44 105 MET A N 1
ATOM 797 C CA . MET A 1 105 ? 2.284 -0.602 -0.126 1.00 98.44 105 MET A CA 1
ATOM 798 C C . MET A 1 105 ? 2.923 -0.637 1.262 1.00 98.44 105 MET A C 1
ATOM 800 O O . MET A 1 105 ? 3.742 0.232 1.564 1.00 98.44 105 MET A O 1
ATOM 804 N N . VAL A 1 106 ? 2.636 -1.647 2.091 1.00 98.62 106 VAL A N 1
ATOM 805 C CA . VAL A 1 106 ? 3.360 -1.810 3.357 1.00 98.62 106 VAL A CA 1
ATOM 806 C C . VAL A 1 106 ? 4.822 -2.122 3.073 1.00 98.62 106 VAL A C 1
ATOM 808 O O . VAL A 1 106 ? 5.691 -1.502 3.680 1.00 98.62 106 VAL A O 1
ATOM 811 N N . HIS A 1 107 ? 5.120 -2.971 2.087 1.00 98.56 107 HIS A N 1
ATOM 812 C CA . HIS A 1 107 ? 6.505 -3.263 1.719 1.00 98.56 107 HIS A CA 1
ATOM 813 C C . HIS A 1 107 ? 7.270 -2.044 1.215 1.00 98.56 107 HIS A C 1
ATOM 815 O O . HIS A 1 107 ? 8.451 -1.883 1.532 1.00 98.56 107 HIS A O 1
ATOM 821 N N . ALA A 1 108 ? 6.598 -1.151 0.482 1.00 98.00 108 ALA A N 1
ATOM 822 C CA . ALA A 1 108 ? 7.196 0.122 0.092 1.00 98.00 108 ALA A CA 1
ATOM 823 C C . ALA A 1 108 ? 7.625 0.947 1.314 1.00 98.00 108 ALA A C 1
ATOM 825 O O . ALA A 1 108 ? 8.696 1.551 1.286 1.00 98.00 108 ALA A O 1
ATOM 826 N N . VAL A 1 109 ? 6.823 0.978 2.380 1.00 98.25 109 VAL A N 1
ATOM 827 C CA . VAL A 1 109 ? 7.034 1.886 3.519 1.00 98.25 109 VAL A CA 1
ATOM 828 C C . VAL A 1 109 ? 7.856 1.275 4.651 1.00 98.25 109 VAL A C 1
ATOM 830 O O . VAL A 1 109 ? 8.704 1.968 5.214 1.00 98.25 109 VAL A O 1
ATOM 833 N N . ALA A 1 110 ? 7.612 0.009 4.984 1.00 97.81 110 ALA A N 1
ATOM 834 C CA . ALA A 1 110 ? 8.073 -0.631 6.214 1.00 97.81 110 ALA A CA 1
ATOM 835 C C . ALA A 1 110 ? 9.032 -1.817 5.997 1.00 97.81 110 ALA A C 1
ATOM 837 O O . ALA A 1 110 ? 9.646 -2.273 6.962 1.00 97.81 110 ALA A O 1
ATOM 838 N N . GLY A 1 111 ? 9.225 -2.277 4.754 1.00 97.12 111 GLY A N 1
ATOM 839 C CA . GLY A 1 111 ? 10.192 -3.329 4.422 1.00 97.12 111 GLY A CA 1
ATOM 840 C C . GLY A 1 111 ? 9.578 -4.721 4.194 1.00 97.12 111 GLY A C 1
ATOM 841 O O . GLY A 1 111 ? 8.385 -4.838 3.937 1.00 97.12 111 GLY A O 1
ATOM 842 N N . PRO A 1 112 ? 10.385 -5.798 4.215 1.00 97.19 112 PRO A N 1
ATOM 843 C CA . PRO A 1 112 ? 10.023 -7.100 3.635 1.00 97.19 112 PRO A CA 1
ATOM 844 C C . PR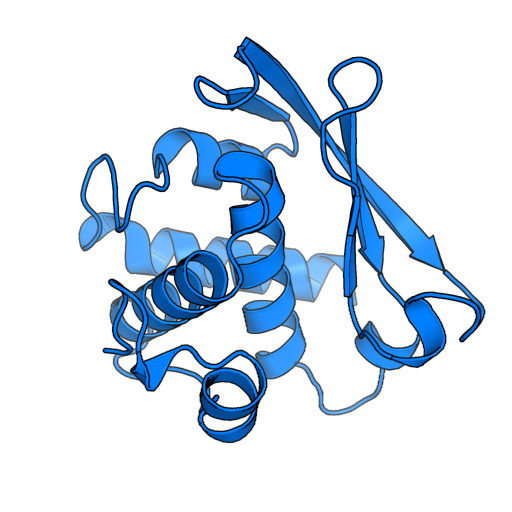O A 1 112 ? 9.147 -8.009 4.517 1.00 97.19 112 PRO A C 1
ATOM 846 O O . PRO A 1 112 ? 8.975 -9.176 4.181 1.00 97.19 112 PRO A O 1
ATOM 849 N N . ASP A 1 113 ? 8.654 -7.549 5.668 1.00 97.94 113 ASP A N 1
ATOM 850 C CA . ASP A 1 113 ? 7.943 -8.424 6.608 1.00 97.94 113 ASP A CA 1
ATOM 851 C C . ASP A 1 113 ? 6.511 -8.728 6.127 1.00 97.94 113 ASP A C 1
ATOM 853 O O . ASP A 1 113 ? 5.614 -7.886 6.178 1.00 97.94 113 ASP A O 1
ATOM 857 N N . GLU A 1 114 ? 6.306 -9.956 5.652 1.00 97.75 114 GLU A N 1
ATOM 858 C CA . GLU A 1 114 ? 5.032 -10.450 5.114 1.00 97.75 114 GLU A CA 1
ATOM 859 C C . GLU A 1 114 ? 3.898 -10.462 6.143 1.00 97.75 114 GLU A C 1
ATOM 861 O O . GLU A 1 114 ? 2.737 -10.182 5.824 1.00 97.75 114 GLU A O 1
ATOM 866 N N . CYS A 1 115 ? 4.228 -10.778 7.396 1.00 98.38 115 CYS A N 1
ATOM 867 C CA . CYS A 1 115 ? 3.252 -10.863 8.471 1.00 98.38 115 CYS A CA 1
ATOM 868 C C . CYS A 1 115 ? 2.822 -9.464 8.914 1.00 98.38 115 CYS A C 1
ATOM 870 O O . CYS A 1 115 ? 1.630 -9.240 9.128 1.00 98.38 115 CYS A O 1
ATOM 872 N N . GLN A 1 116 ? 3.758 -8.509 8.962 1.00 98.50 116 GLN A N 1
ATOM 873 C CA . GLN A 1 116 ? 3.458 -7.090 9.162 1.00 98.50 116 GLN A CA 1
ATOM 874 C C . GLN A 1 116 ? 2.544 -6.556 8.056 1.00 98.50 116 GLN A C 1
ATOM 876 O O . GLN A 1 116 ? 1.513 -5.945 8.343 1.00 98.50 116 GLN A O 1
ATOM 881 N N . ALA A 1 117 ? 2.908 -6.803 6.794 1.00 98.62 117 ALA A N 1
ATOM 882 C CA . ALA A 1 117 ? 2.172 -6.309 5.639 1.00 98.62 117 ALA A CA 1
ATOM 883 C C . ALA A 1 117 ? 0.738 -6.837 5.606 1.00 98.62 117 ALA A C 1
ATOM 885 O O . ALA A 1 117 ? -0.208 -6.067 5.422 1.00 98.62 117 ALA A O 1
ATOM 886 N N . MET A 1 118 ? 0.554 -8.137 5.847 1.00 98.50 118 MET A N 1
ATOM 887 C CA . MET A 1 118 ? -0.777 -8.732 5.877 1.00 98.50 118 MET A CA 1
ATOM 888 C C . MET A 1 118 ? -1.597 -8.292 7.097 1.00 98.50 118 MET A C 1
ATOM 890 O O . MET A 1 118 ? -2.776 -7.975 6.949 1.00 98.50 118 MET A O 1
ATOM 894 N N . ALA A 1 119 ? -0.994 -8.215 8.287 1.00 98.50 119 ALA A N 1
ATOM 895 C CA . ALA A 1 119 ? -1.696 -7.773 9.492 1.00 98.50 119 ALA A CA 1
ATOM 896 C C . ALA A 1 119 ? -2.173 -6.319 9.378 1.00 98.50 119 ALA A C 1
ATOM 898 O O . ALA A 1 119 ? -3.325 -6.018 9.695 1.00 98.50 119 ALA A O 1
ATOM 899 N N . PHE A 1 120 ? -1.324 -5.427 8.860 1.00 98.75 120 PHE A N 1
ATOM 900 C CA . PHE A 1 120 ? -1.691 -4.034 8.623 1.00 98.75 120 PHE A CA 1
ATOM 901 C C . PHE A 1 120 ? -2.807 -3.919 7.576 1.00 98.75 120 PHE A C 1
ATOM 903 O O . PHE A 1 120 ? -3.787 -3.210 7.802 1.00 98.75 120 PHE A O 1
ATOM 910 N N . ALA A 1 121 ? -2.707 -4.637 6.452 1.00 98.62 121 ALA A N 1
ATOM 911 C CA . ALA A 1 121 ? -3.735 -4.600 5.413 1.00 98.62 121 ALA A CA 1
ATOM 912 C C . ALA A 1 121 ? -5.095 -5.113 5.930 1.00 98.62 121 ALA A C 1
ATOM 914 O O . ALA A 1 121 ? -6.114 -4.448 5.739 1.00 98.62 121 ALA A O 1
ATOM 915 N N . ALA A 1 122 ? -5.106 -6.225 6.674 1.00 98.31 122 ALA A N 1
ATOM 916 C CA . ALA A 1 122 ? -6.311 -6.742 7.323 1.00 98.31 122 ALA A CA 1
ATOM 917 C C . ALA A 1 122 ? -6.882 -5.751 8.350 1.00 98.31 122 ALA A C 1
ATOM 919 O O . ALA A 1 122 ? -8.094 -5.546 8.417 1.00 98.31 122 ALA A O 1
ATOM 920 N N . ARG A 1 123 ? -6.022 -5.078 9.128 1.00 98.56 123 ARG A N 1
ATOM 921 C CA . ARG A 1 123 ? -6.431 -4.033 10.076 1.00 98.56 123 ARG A CA 1
ATOM 922 C C . ARG A 1 123 ? -7.088 -2.844 9.377 1.00 98.56 123 ARG A C 1
ATOM 924 O O . ARG A 1 123 ? -8.094 -2.345 9.882 1.00 98.56 123 ARG A O 1
ATOM 931 N N . VAL A 1 124 ? -6.554 -2.414 8.233 1.00 98.75 124 VAL A N 1
ATOM 932 C CA . VAL A 1 124 ? -7.146 -1.360 7.395 1.00 98.75 124 VAL A CA 1
ATOM 933 C C . VAL A 1 124 ? -8.534 -1.776 6.907 1.00 98.75 124 VAL A C 1
ATOM 935 O O . VAL A 1 124 ? -9.491 -1.029 7.101 1.00 98.75 124 VAL A O 1
ATOM 938 N N . GLU A 1 125 ? -8.683 -2.978 6.346 1.00 98.44 125 GLU A N 1
ATOM 939 C CA . GLU A 1 125 ? -9.992 -3.476 5.905 1.00 98.44 125 GLU A CA 1
ATOM 940 C C . GLU A 1 125 ? -10.994 -3.567 7.066 1.00 98.44 125 GLU A C 1
ATOM 942 O O . GLU A 1 125 ? -12.106 -3.043 6.966 1.00 98.44 125 GLU A O 1
ATOM 947 N N . GLN A 1 126 ? -10.578 -4.136 8.204 1.00 98.50 126 GLN A N 1
ATOM 948 C CA . GLN A 1 126 ? -11.409 -4.252 9.401 1.00 98.50 126 GLN A CA 1
ATOM 949 C C . GLN A 1 126 ? -11.867 -2.882 9.913 1.00 98.50 126 GLN A C 1
ATOM 951 O O . GLN A 1 126 ? -13.029 -2.719 10.281 1.00 98.50 126 GLN A O 1
ATOM 956 N N . ALA A 1 127 ? -10.973 -1.893 9.947 1.00 98.44 127 ALA A N 1
ATOM 957 C CA . ALA A 1 127 ? -11.293 -0.544 10.398 1.00 98.44 127 ALA A CA 1
ATOM 958 C C . ALA A 1 127 ? -12.237 0.196 9.436 1.00 98.44 127 ALA A C 1
ATOM 960 O O . ALA A 1 127 ? -13.096 0.944 9.892 1.00 98.44 127 ALA A O 1
ATOM 961 N N . ALA A 1 128 ? -12.102 -0.021 8.126 1.00 98.31 128 ALA A N 1
ATOM 962 C CA . ALA A 1 128 ? -12.934 0.627 7.115 1.00 98.31 128 ALA A CA 1
ATOM 963 C C . ALA A 1 128 ? -14.321 -0.016 6.961 1.00 98.31 128 ALA A C 1
ATOM 965 O O . ALA A 1 128 ? -15.309 0.681 6.737 1.00 98.31 128 ALA A O 1
ATOM 966 N N . MET A 1 129 ? -14.397 -1.347 7.034 1.00 96.94 129 MET A N 1
ATOM 967 C CA . MET A 1 129 ? -15.573 -2.120 6.613 1.00 96.94 129 MET A CA 1
ATOM 968 C C . MET A 1 129 ? -16.180 -2.982 7.725 1.00 96.94 129 MET A C 1
ATOM 970 O O . MET A 1 129 ? -17.221 -3.604 7.513 1.00 96.94 129 MET A O 1
ATOM 974 N N . GLY A 1 130 ? -15.533 -3.076 8.889 1.00 97.62 130 GLY A N 1
ATOM 975 C CA . GLY A 1 130 ? -15.931 -3.985 9.970 1.00 97.62 130 GLY A CA 1
ATOM 976 C C . GLY A 1 130 ? -15.668 -5.468 9.679 1.00 97.62 130 GLY A C 1
ATOM 977 O O . GLY A 1 130 ? -16.082 -6.321 10.463 1.00 97.62 130 GLY A O 1
ATOM 978 N N . ARG A 1 131 ? -14.999 -5.775 8.563 1.00 96.50 131 ARG A N 1
ATOM 979 C CA . ARG A 1 131 ? -14.573 -7.112 8.132 1.00 96.50 131 ARG A CA 1
ATOM 980 C C . ARG A 1 131 ? -13.280 -6.998 7.329 1.00 96.50 131 ARG A C 1
ATOM 982 O O . ARG A 1 131 ? -13.041 -5.952 6.728 1.00 96.50 131 ARG A O 1
ATOM 989 N N . PHE A 1 132 ? -12.523 -8.082 7.235 1.00 96.69 132 PHE A N 1
ATOM 990 C CA . PHE A 1 132 ? -11.357 -8.183 6.359 1.00 96.69 132 PHE A CA 1
ATOM 991 C C . PHE A 1 132 ? -11.426 -9.439 5.487 1.00 96.69 132 PHE A C 1
ATOM 993 O O . PHE A 1 132 ? -12.189 -10.371 5.759 1.00 96.69 132 PHE A O 1
ATOM 1000 N N . THR A 1 133 ? -10.657 -9.436 4.406 1.00 95.50 133 THR A N 1
ATOM 1001 C CA . THR A 1 133 ? -10.546 -10.551 3.469 1.00 95.50 133 THR A CA 1
ATOM 1002 C C . THR A 1 133 ? -9.932 -11.768 4.177 1.00 95.50 133 THR A C 1
ATOM 1004 O O . THR A 1 133 ? -8.858 -11.643 4.764 1.00 95.50 133 THR A O 1
ATOM 1007 N N . PRO A 1 134 ? -10.550 -12.964 4.125 1.00 94.62 134 PRO A N 1
ATOM 1008 C CA . PRO A 1 134 ? -9.983 -14.160 4.747 1.00 94.62 134 PRO A CA 1
ATOM 1009 C C . PRO A 1 134 ? -8.631 -14.545 4.133 1.00 94.62 134 PRO A C 1
ATOM 1011 O O . PRO A 1 134 ? -8.524 -14.776 2.927 1.00 94.62 134 PRO A O 1
ATOM 1014 N N . VAL A 1 135 ? -7.597 -14.631 4.972 1.00 95.25 135 VAL A N 1
ATOM 1015 C CA . VAL A 1 135 ? -6.197 -14.848 4.560 1.00 95.25 135 VAL A CA 1
ATOM 1016 C C . VAL A 1 135 ? -5.525 -15.990 5.323 1.00 95.25 135 VAL A C 1
ATOM 1018 O O . VAL A 1 135 ? -4.302 -16.082 5.346 1.00 95.25 135 VAL A O 1
ATOM 1021 N N . ASP A 1 136 ? -6.290 -16.907 5.918 1.00 95.44 136 ASP A N 1
ATOM 1022 C CA . ASP A 1 136 ? -5.773 -17.999 6.757 1.00 95.44 136 ASP A CA 1
ATOM 1023 C C . ASP A 1 136 ? -4.690 -18.831 6.058 1.00 95.44 136 ASP A C 1
ATOM 1025 O O . ASP A 1 136 ? -3.635 -19.106 6.629 1.00 95.44 136 ASP A O 1
ATOM 1029 N N . ALA A 1 137 ? -4.919 -19.184 4.789 1.00 93.75 137 ALA A N 1
ATOM 1030 C CA . ALA A 1 137 ? -3.959 -19.949 3.997 1.00 93.75 137 ALA A CA 1
ATOM 1031 C C . ALA A 1 137 ? -2.652 -19.171 3.767 1.00 93.75 137 ALA A C 1
ATOM 1033 O O . ALA A 1 137 ? -1.570 -19.746 3.870 1.00 93.75 137 ALA A O 1
ATOM 1034 N N . TYR A 1 138 ? -2.744 -17.864 3.497 1.00 94.25 138 TYR A N 1
ATOM 1035 C CA . TYR A 1 138 ? -1.580 -16.984 3.361 1.00 94.25 138 TYR A CA 1
ATOM 1036 C C . TYR A 1 138 ? -0.814 -16.875 4.679 1.00 94.25 138 TYR A C 1
ATOM 1038 O O . TYR A 1 138 ? 0.407 -17.022 4.717 1.00 94.25 138 TYR A O 1
ATOM 1046 N N . TRP A 1 139 ? -1.550 -16.638 5.764 1.00 97.06 139 TRP A N 1
ATOM 1047 C CA . TRP A 1 139 ? -1.017 -16.448 7.105 1.00 97.06 139 TRP A CA 1
ATOM 1048 C C . TRP A 1 139 ? -0.246 -17.682 7.581 1.00 97.06 139 TRP A C 1
ATOM 1050 O O . TRP A 1 139 ? 0.876 -17.572 8.075 1.00 97.06 139 TRP A O 1
ATOM 1060 N N . GLN A 1 140 ? -0.812 -18.873 7.368 1.00 96.56 140 GLN A N 1
ATOM 1061 C CA . GLN A 1 140 ? -0.156 -20.143 7.675 1.00 96.56 140 GLN A CA 1
ATOM 1062 C C . GLN A 1 140 ? 1.054 -20.400 6.774 1.00 96.56 140 GLN A C 1
ATOM 1064 O O . GLN A 1 140 ? 2.113 -20.774 7.277 1.00 96.56 140 GLN A O 1
ATOM 1069 N N . ALA A 1 141 ? 0.930 -20.179 5.460 1.00 95.62 141 ALA A N 1
ATOM 1070 C CA . ALA A 1 141 ? 2.014 -20.426 4.508 1.00 95.62 141 ALA A CA 1
ATOM 1071 C C . ALA A 1 141 ? 3.261 -19.566 4.778 1.00 95.62 141 ALA A C 1
ATOM 1073 O O . ALA A 1 141 ? 4.375 -20.026 4.534 1.00 95.62 141 ALA A O 1
ATOM 1074 N N . ASN A 1 142 ? 3.082 -18.356 5.315 1.00 95.69 142 ASN A N 1
ATOM 1075 C CA . ASN A 1 142 ? 4.173 -17.458 5.703 1.00 95.69 142 ASN A CA 1
ATOM 1076 C C . ASN A 1 142 ? 4.619 -17.624 7.170 1.00 95.69 142 ASN A C 1
ATOM 1078 O O . ASN A 1 142 ? 5.471 -16.879 7.643 1.00 95.69 142 ASN A O 1
ATOM 1082 N N . GLY A 1 143 ? 4.070 -18.600 7.907 1.00 96.38 143 GLY A N 1
ATOM 1083 C CA . GLY A 1 143 ? 4.462 -18.874 9.294 1.00 96.38 143 GLY A CA 1
ATOM 1084 C C . GLY A 1 143 ? 4.055 -17.785 10.294 1.00 96.38 143 GLY A C 1
ATOM 1085 O O . GLY A 1 143 ? 4.625 -17.705 11.384 1.00 96.38 143 GLY A O 1
ATOM 1086 N N . CYS A 1 144 ? 3.059 -16.960 9.966 1.00 97.44 144 CYS A N 1
ATOM 1087 C CA . CYS A 1 144 ? 2.736 -15.763 10.740 1.00 97.44 144 CYS A CA 1
ATOM 1088 C C . CYS A 1 144 ? 2.114 -16.050 12.113 1.00 97.44 144 CYS A C 1
ATOM 1090 O O . CYS A 1 144 ? 2.142 -15.187 12.986 1.00 97.44 144 CYS A O 1
ATOM 1092 N N . THR A 1 145 ? 1.630 -17.271 12.366 1.00 93.31 145 THR A N 1
ATOM 1093 C CA . THR A 1 145 ? 1.142 -17.703 13.690 1.00 93.31 145 THR A CA 1
ATOM 1094 C C . THR A 1 145 ? 2.198 -17.578 14.793 1.00 93.31 145 THR A C 1
ATOM 1096 O O . THR A 1 145 ? 1.843 -17.347 15.943 1.00 93.31 145 THR A O 1
ATOM 1099 N N . GLY A 1 146 ? 3.485 -17.731 14.461 1.00 91.69 146 GLY A N 1
ATOM 1100 C CA . GLY A 1 146 ? 4.592 -17.557 15.407 1.00 91.69 146 GLY A CA 1
ATOM 1101 C C . GLY A 1 146 ? 5.209 -16.156 15.394 1.00 91.69 146 GLY A C 1
ATOM 1102 O O . GLY A 1 146 ? 6.220 -15.944 16.062 1.00 91.69 146 GLY A O 1
ATOM 1103 N N . SER A 1 147 ? 4.662 -15.228 14.602 1.00 95.12 147 SER A N 1
ATOM 1104 C CA . SER A 1 147 ? 5.188 -13.868 14.476 1.00 95.12 147 SER A CA 1
ATOM 1105 C C . SER A 1 147 ? 4.733 -12.971 15.634 1.00 95.12 147 SER A C 1
ATOM 1107 O O . SER A 1 147 ? 3.879 -13.344 16.435 1.00 95.12 147 SER A O 1
ATOM 1109 N N . GLY A 1 148 ? 5.291 -11.760 15.713 1.00 95.88 148 GLY A N 1
ATOM 1110 C CA . GLY A 1 148 ? 4.827 -10.726 16.646 1.00 95.88 148 GLY A CA 1
ATOM 1111 C C . GLY A 1 148 ? 3.533 -10.019 16.216 1.00 95.88 148 GLY A C 1
ATOM 1112 O O . GLY A 1 148 ? 3.088 -9.118 16.922 1.00 95.88 148 GLY A O 1
ATOM 1113 N N . TYR A 1 149 ? 2.948 -10.393 15.074 1.00 97.44 149 TYR A N 1
ATOM 1114 C CA . TYR A 1 149 ? 1.754 -9.772 14.502 1.00 97.44 149 TYR A CA 1
ATOM 1115 C C . TYR A 1 149 ? 0.529 -10.679 14.639 1.00 97.44 149 TYR A C 1
ATOM 1117 O O . TYR A 1 149 ? 0.646 -11.899 14.744 1.00 97.44 149 TYR A O 1
ATOM 1125 N N . ALA A 1 150 ? -0.660 -10.078 14.604 1.00 96.12 150 ALA A N 1
ATOM 1126 C CA . ALA A 1 150 ? -1.934 -10.782 14.690 1.00 96.12 150 ALA A CA 1
ATOM 1127 C C . ALA A 1 150 ? -2.946 -10.206 13.692 1.00 96.12 150 ALA A C 1
ATOM 1129 O O . ALA A 1 150 ? -2.908 -9.014 13.383 1.00 96.12 150 ALA A O 1
ATOM 1130 N N . LEU A 1 151 ? -3.850 -11.062 13.214 1.00 96.62 151 LEU A N 1
ATOM 1131 C CA . LEU A 1 151 ? -5.018 -10.641 12.440 1.00 96.62 151 LEU A CA 1
ATOM 1132 C C . LEU A 1 151 ? -6.111 -10.077 13.382 1.00 96.62 151 LEU A C 1
ATOM 1134 O O . LEU A 1 151 ? -6.154 -10.502 14.541 1.00 96.62 151 LEU A O 1
ATOM 1138 N N . PRO A 1 152 ? -6.950 -9.126 12.919 1.00 93.56 152 PRO A N 1
ATOM 1139 C CA . PRO A 1 152 ? -8.031 -8.525 13.712 1.00 93.56 152 PRO A CA 1
ATOM 1140 C C . PRO A 1 152 ? -9.172 -9.471 14.106 1.00 93.56 152 PRO A C 1
ATOM 1142 O O . PRO A 1 152 ? -9.390 -10.486 13.406 1.00 93.56 152 PRO A O 1
#

pLDDT: mean 95.79, std 4.03, range [74.75, 98.75]

Radius of gyration: 14.4 Å; chains: 1; bounding box: 34×31×36 Å